Protein AF-A0A291DYF6-F1 (afdb_monomer_lite)

Radius of gyration: 17.43 Å; chains: 1; bounding box: 30×24×54 Å

Secondary structure (DSSP, 8-state):
-PSSPPPPSSTTS---PPP--S--------HHHHHHHHHHHHHHHHHHHHHHHHTTPPP-TT-S-HHHHHHHHH-

Structure (mmCIF, N/CA/C/O backbone):
data_AF-A0A291DYF6-F1
#
_entry.id   AF-A0A291DYF6-F1
#
loop_
_atom_site.group_PDB
_atom_site.id
_atom_site.type_symbol
_atom_site.label_atom_id
_atom_site.label_alt_id
_atom_site.label_comp_id
_atom_site.label_asym_id
_atom_site.label_entity_id
_atom_site.label_seq_id
_atom_site.pdbx_PDB_ins_code
_atom_site.Cartn_x
_atom_site.Cartn_y
_atom_site.Cartn_z
_atom_site.occupancy
_atom_site.B_iso_or_equiv
_atom_site.auth_seq_id
_atom_site.auth_comp_id
_atom_site.auth_asym_id
_atom_site.auth_atom_id
_atom_site.pdbx_PDB_model_num
ATOM 1 N N . MET A 1 1 ? -9.711 5.987 4.577 1.00 88.25 1 MET A N 1
ATOM 2 C CA . MET A 1 1 ? -8.485 5.197 4.291 1.00 88.25 1 MET A CA 1
ATOM 3 C C . MET A 1 1 ? -8.879 3.980 3.476 1.00 88.25 1 MET A C 1
ATOM 5 O O . MET A 1 1 ? -9.801 3.278 3.878 1.00 88.25 1 MET A O 1
ATOM 9 N N . LYS A 1 2 ? -8.212 3.732 2.346 1.00 85.00 2 LYS A N 1
ATOM 10 C CA . LYS A 1 2 ? -8.456 2.520 1.555 1.00 85.00 2 LYS A CA 1
ATOM 11 C C . LYS A 1 2 ? -7.991 1.263 2.305 1.00 85.00 2 LYS A C 1
ATOM 13 O O . LYS A 1 2 ? -7.052 1.376 3.103 1.00 85.00 2 LYS A O 1
ATOM 18 N N . PRO A 1 3 ? -8.578 0.076 2.049 1.00 84.94 3 PRO A N 1
ATOM 19 C CA . PRO A 1 3 ? -7.883 -1.186 2.296 1.00 84.94 3 PRO A CA 1
ATOM 20 C C . PRO A 1 3 ? -6.465 -1.147 1.703 1.00 84.94 3 PRO A C 1
ATOM 22 O O . PRO A 1 3 ? -6.171 -0.284 0.867 1.00 84.94 3 PRO A O 1
ATOM 25 N N . LEU A 1 4 ? -5.579 -2.041 2.159 1.00 91.69 4 LEU A N 1
ATOM 26 C CA . LEU A 1 4 ? -4.216 -2.106 1.622 1.00 91.69 4 LEU A CA 1
ATOM 27 C C . LEU A 1 4 ? -4.288 -2.142 0.091 1.00 91.69 4 LEU A C 1
ATOM 29 O O . LEU A 1 4 ? -4.978 -2.993 -0.461 1.00 91.69 4 LEU A O 1
ATOM 33 N N . ILE A 1 5 ? -3.646 -1.172 -0.558 1.00 90.69 5 ILE A N 1
ATOM 34 C CA . ILE A 1 5 ? -3.700 -1.036 -2.012 1.00 90.69 5 ILE A CA 1
ATOM 35 C C . ILE A 1 5 ? -2.958 -2.224 -2.624 1.00 90.69 5 ILE A C 1
ATOM 37 O O . ILE A 1 5 ? -1.901 -2.623 -2.129 1.00 90.69 5 ILE A O 1
ATOM 41 N N . ASP A 1 6 ? -3.508 -2.786 -3.696 1.00 92.50 6 ASP A N 1
ATOM 42 C CA . ASP A 1 6 ? -2.832 -3.853 -4.422 1.00 92.50 6 ASP A CA 1
ATOM 43 C C . ASP A 1 6 ? -1.559 -3.315 -5.098 1.00 92.50 6 ASP A C 1
ATOM 45 O O . ASP A 1 6 ? -1.549 -2.188 -5.609 1.00 92.50 6 ASP A O 1
ATOM 49 N N . PRO A 1 7 ? -0.469 -4.098 -5.131 1.00 93.00 7 PRO A N 1
ATOM 50 C CA . PRO A 1 7 ? 0.654 -3.815 -6.014 1.00 93.00 7 PRO A CA 1
ATOM 51 C C . PRO A 1 7 ? 0.208 -3.706 -7.481 1.00 93.00 7 PRO A C 1
ATOM 53 O O . PRO A 1 7 ? -0.882 -4.140 -7.858 1.00 93.00 7 PRO A O 1
ATOM 56 N N . ILE A 1 8 ? 1.082 -3.177 -8.338 1.00 91.75 8 ILE A N 1
ATOM 57 C CA . ILE A 1 8 ? 0.891 -3.225 -9.791 1.00 91.75 8 ILE A CA 1
ATOM 58 C C . ILE A 1 8 ? 0.583 -4.664 -10.246 1.00 91.75 8 ILE A C 1
ATOM 60 O O . ILE A 1 8 ? 1.203 -5.615 -9.786 1.00 91.75 8 ILE A O 1
ATOM 64 N N . GLY A 1 9 ? -0.388 -4.832 -11.147 1.00 88.81 9 GLY A N 1
ATOM 65 C CA . GLY A 1 9 ? -0.960 -6.137 -11.516 1.00 88.81 9 GLY A CA 1
ATOM 66 C C . GLY A 1 9 ? -0.092 -7.026 -12.419 1.00 88.81 9 GLY A C 1
ATOM 67 O O . GLY A 1 9 ? -0.621 -7.679 -13.316 1.00 88.81 9 GLY A O 1
ATOM 68 N N . THR A 1 10 ?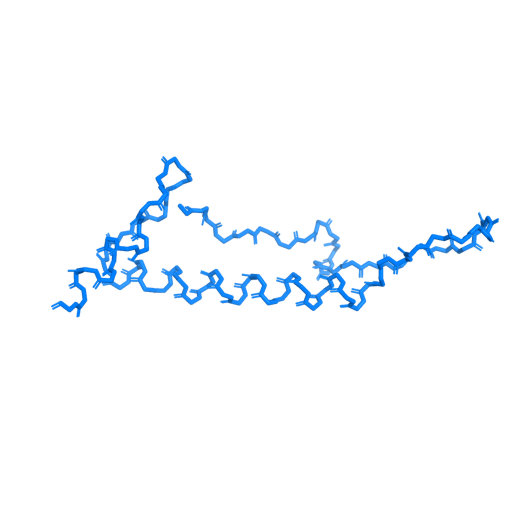 1.227 -7.021 -12.245 1.00 85.75 10 THR A N 1
ATOM 69 C CA . THR A 1 10 ? 2.143 -7.974 -12.887 1.00 85.75 10 THR A CA 1
ATOM 70 C C . THR A 1 10 ? 2.251 -9.256 -12.059 1.00 85.75 10 THR A C 1
ATOM 72 O O . THR A 1 10 ? 1.858 -9.296 -10.894 1.00 85.75 10 THR A O 1
ATOM 75 N N . ALA A 1 11 ? 2.785 -10.329 -12.651 1.00 87.12 11 ALA A N 1
ATOM 76 C CA . ALA A 1 11 ? 2.866 -11.635 -11.990 1.00 87.12 11 ALA A CA 1
ATOM 77 C C . ALA A 1 11 ? 3.675 -11.616 -10.677 1.00 87.12 11 ALA A C 1
ATOM 79 O O . ALA A 1 11 ? 3.386 -12.392 -9.771 1.00 87.12 11 ALA A O 1
ATOM 80 N N . ASP A 1 12 ? 4.672 -10.735 -10.578 1.00 88.69 12 ASP A N 1
ATOM 81 C CA . ASP A 1 12 ? 5.513 -10.534 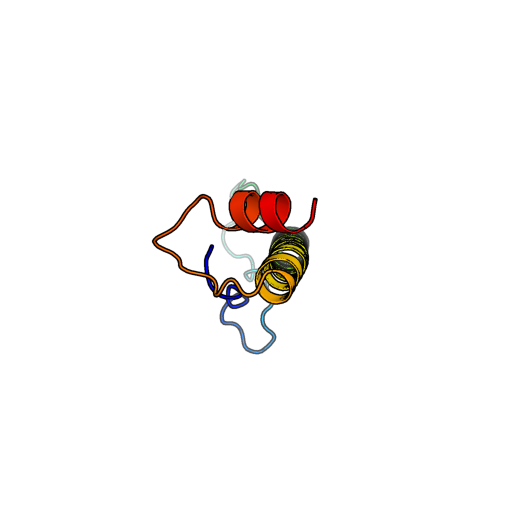-9.395 1.00 88.69 12 ASP A CA 1
ATOM 82 C C . ASP A 1 12 ? 5.147 -9.269 -8.596 1.00 88.69 12 ASP A C 1
ATOM 84 O O . ASP A 1 12 ? 5.781 -8.979 -7.582 1.00 88.69 12 ASP A O 1
ATOM 88 N N . GLY A 1 13 ? 4.134 -8.511 -9.024 1.00 87.69 13 GLY A N 1
ATOM 89 C CA . GLY A 1 13 ? 3.738 -7.268 -8.368 1.00 87.69 13 GLY A CA 1
ATOM 90 C C . GLY A 1 13 ? 4.725 -6.108 -8.549 1.00 87.69 13 GLY A C 1
ATOM 91 O O . GLY A 1 13 ? 4.694 -5.160 -7.757 1.00 87.69 13 GLY A O 1
ATOM 92 N N . LEU A 1 14 ? 5.625 -6.180 -9.537 1.00 88.81 14 LEU A N 1
ATOM 93 C CA . LEU A 1 14 ? 6.648 -5.172 -9.819 1.00 88.81 14 LEU A CA 1
ATOM 94 C C . LEU A 1 14 ? 6.467 -4.514 -11.187 1.00 88.81 14 LEU A C 1
ATOM 96 O O . LEU A 1 14 ? 6.031 -5.127 -12.161 1.00 88.81 14 LEU A O 1
ATOM 100 N N . PHE A 1 15 ? 6.861 -3.247 -11.275 1.00 87.38 15 PHE A N 1
ATOM 101 C CA . PHE A 1 15 ? 7.034 -2.565 -12.549 1.00 87.38 15 PHE A CA 1
ATOM 102 C C . PHE A 1 15 ? 8.243 -3.156 -13.281 1.00 87.38 15 PHE A C 1
ATOM 104 O O . PHE A 1 15 ? 9.292 -3.391 -12.673 1.00 87.38 15 PHE A O 1
ATOM 111 N N . HIS A 1 16 ? 8.122 -3.312 -14.600 1.00 81.06 16 HIS A N 1
ATOM 112 C CA . HIS A 1 16 ? 9.202 -3.717 -15.505 1.00 81.06 16 HIS A CA 1
ATOM 113 C C . HIS A 1 16 ? 9.374 -2.675 -16.617 1.00 81.06 16 HIS A C 1
ATOM 115 O O . HIS A 1 16 ? 8.437 -1.963 -16.976 1.00 81.06 16 HIS A O 1
ATOM 121 N N . GLY A 1 17 ? 10.589 -2.543 -17.150 1.00 75.31 17 GLY A N 1
ATOM 122 C CA . GLY A 1 17 ? 10.880 -1.579 -18.216 1.00 75.31 17 GLY A CA 1
ATOM 123 C C . GLY A 1 17 ? 10.342 -2.044 -19.572 1.00 75.31 17 GLY A C 1
ATOM 124 O O . GLY A 1 17 ? 10.272 -3.244 -19.833 1.00 75.31 17 GLY A O 1
ATOM 125 N N . LYS A 1 18 ? 9.999 -1.104 -20.464 1.00 64.44 18 LYS A N 1
ATOM 126 C CA . LYS A 1 18 ? 9.732 -1.414 -21.881 1.00 64.44 18 LYS A CA 1
ATOM 127 C C . LYS A 1 18 ? 11.034 -1.710 -22.634 1.00 64.44 18 LYS A C 1
ATOM 129 O O . LYS A 1 18 ? 12.059 -1.084 -22.379 1.00 64.44 18 LYS A O 1
ATOM 134 N N . ASN A 1 19 ? 10.948 -2.599 -23.623 1.00 56.03 19 ASN A N 1
ATOM 135 C CA . ASN A 1 19 ? 11.956 -2.746 -24.673 1.00 56.03 19 ASN A CA 1
ATOM 136 C C . ASN A 1 19 ? 11.936 -1.499 -25.587 1.00 56.03 19 ASN A C 1
ATOM 138 O O . ASN A 1 19 ? 10.865 -1.024 -25.970 1.00 56.03 19 ASN A O 1
ATOM 142 N N . THR A 1 20 ? 13.103 -0.931 -25.883 1.00 61.47 20 THR A N 1
ATOM 143 C CA . THR A 1 20 ? 13.282 0.423 -26.426 1.00 61.47 20 THR A CA 1
ATOM 144 C C . THR A 1 20 ? 13.359 0.452 -27.958 1.00 61.47 20 THR A C 1
ATOM 146 O O . THR A 1 20 ? 14.414 0.199 -28.533 1.00 61.47 20 THR A O 1
ATOM 149 N N . GLN A 1 21 ? 12.271 0.844 -28.625 1.00 52.91 21 GLN A N 1
ATOM 150 C CA . GLN A 1 21 ? 12.236 1.238 -30.042 1.00 52.91 21 GLN A CA 1
ATOM 151 C C . GLN A 1 21 ? 11.524 2.592 -30.153 1.00 52.91 21 GLN A C 1
ATOM 153 O O . GLN A 1 21 ? 10.317 2.577 -30.313 1.00 52.91 21 GLN A O 1
ATOM 158 N N .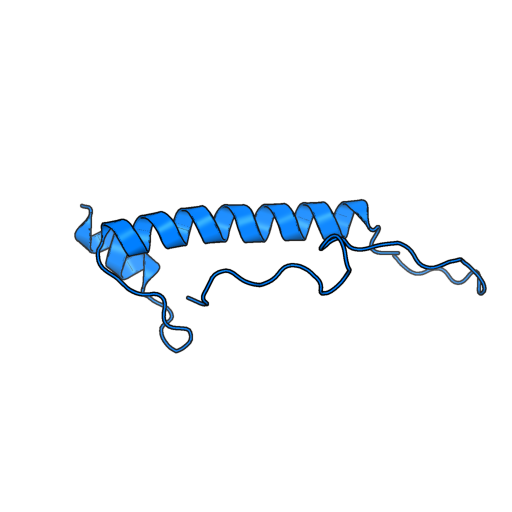 THR A 1 22 ? 12.214 3.733 -30.016 1.00 61.28 22 THR A N 1
ATOM 159 C CA . THR A 1 22 ? 11.779 5.047 -30.580 1.00 61.28 22 THR A CA 1
ATOM 160 C C . THR A 1 22 ? 12.800 6.171 -30.360 1.00 61.28 22 THR A C 1
ATOM 162 O O . THR A 1 22 ? 12.923 7.031 -31.220 1.00 61.28 22 THR A O 1
ATOM 165 N N . GLY A 1 23 ? 13.567 6.174 -29.262 1.00 55.38 23 GLY A N 1
ATOM 166 C CA . GLY A 1 23 ? 14.697 7.105 -29.079 1.00 55.38 23 GLY A CA 1
ATOM 167 C C . GLY A 1 23 ? 14.360 8.570 -28.741 1.00 55.38 23 GLY A C 1
ATOM 168 O O . GLY A 1 23 ? 15.254 9.409 -28.812 1.00 55.38 23 GLY A O 1
ATOM 169 N N . GLU A 1 24 ? 13.125 8.905 -28.356 1.00 48.62 24 GLU A N 1
ATOM 170 C CA . GLU A 1 24 ? 12.765 10.264 -27.909 1.00 48.62 24 GLU A CA 1
ATOM 171 C C . GLU A 1 24 ? 13.178 10.548 -26.447 1.00 48.62 24 GLU A C 1
ATOM 173 O O . GLU A 1 24 ? 13.164 9.655 -25.594 1.00 48.62 24 GLU A O 1
ATOM 178 N N . LEU A 1 25 ? 13.511 11.812 -26.137 1.00 46.97 25 LEU A N 1
ATOM 179 C CA . LEU A 1 25 ? 13.790 12.283 -24.774 1.00 46.97 25 LEU A CA 1
ATOM 180 C C . LEU A 1 25 ? 12.492 12.356 -23.957 1.00 46.97 25 LEU A C 1
ATOM 182 O O . LEU A 1 25 ? 11.780 13.357 -23.974 1.00 46.97 25 LEU A O 1
ATOM 186 N N . ALA A 1 26 ? 12.216 11.304 -23.195 1.00 49.09 26 ALA A N 1
ATOM 187 C CA . ALA A 1 26 ? 11.257 11.319 -22.098 1.00 49.09 26 ALA A CA 1
ATOM 188 C C . ALA A 1 26 ? 12.006 11.132 -20.771 1.00 49.09 26 ALA A C 1
ATOM 190 O O . ALA A 1 26 ? 12.969 10.366 -20.703 1.00 49.09 26 ALA A O 1
ATOM 191 N N . THR A 1 27 ? 11.557 11.778 -19.689 1.00 54.47 27 THR A N 1
ATOM 192 C CA . THR A 1 27 ? 11.972 11.379 -18.335 1.00 54.47 27 THR A CA 1
ATOM 193 C C . THR A 1 27 ? 11.370 10.003 -18.062 1.00 54.47 27 THR A C 1
ATOM 195 O O . THR A 1 27 ? 10.214 9.884 -17.660 1.00 54.47 27 THR A O 1
ATOM 198 N N . ILE A 1 28 ? 12.128 8.947 -18.353 1.00 68.75 28 ILE A N 1
ATOM 199 C CA . ILE A 1 28 ? 11.686 7.569 -18.151 1.00 68.75 28 ILE A CA 1
ATOM 200 C C . ILE A 1 28 ? 11.591 7.325 -16.644 1.00 68.75 28 ILE A C 1
ATOM 202 O O . ILE A 1 28 ? 12.600 7.329 -15.936 1.00 68.75 28 ILE A O 1
ATOM 206 N N . VAL A 1 29 ? 10.378 7.081 -16.145 1.00 76.25 29 VAL A N 1
ATOM 207 C CA . VAL A 1 29 ? 10.195 6.523 -14.804 1.00 76.25 29 VAL A CA 1
ATOM 208 C C . VAL A 1 29 ? 10.776 5.114 -14.823 1.00 76.25 29 VAL A C 1
ATOM 210 O O . VAL A 1 29 ? 10.238 4.213 -15.467 1.00 76.25 29 VAL A O 1
ATOM 213 N N . THR A 1 30 ? 11.917 4.931 -14.160 1.00 84.69 30 THR A N 1
ATOM 214 C CA . THR A 1 30 ? 12.570 3.622 -14.125 1.00 84.69 30 THR A CA 1
ATOM 215 C C . THR A 1 30 ? 11.751 2.642 -13.280 1.00 84.69 30 THR A C 1
ATOM 217 O O . THR A 1 30 ? 11.144 3.052 -12.285 1.00 84.69 30 THR A O 1
ATOM 220 N N . PRO A 1 31 ? 11.782 1.335 -13.603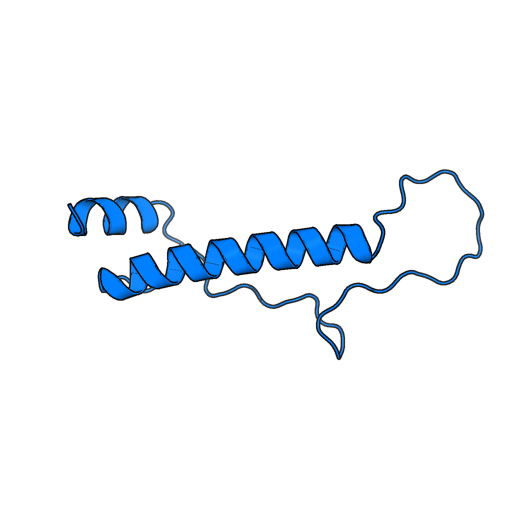 1.00 87.38 31 PRO A N 1
ATOM 221 C CA . PRO A 1 31 ? 11.195 0.297 -12.760 1.00 87.38 31 PRO A CA 1
ATOM 222 C C . PRO A 1 31 ? 11.635 0.397 -11.302 1.00 87.38 31 PRO A C 1
ATOM 224 O O . PRO A 1 31 ? 10.808 0.295 -10.405 1.00 87.38 31 PRO A O 1
ATOM 227 N N . LYS A 1 32 ? 12.923 0.683 -11.059 1.00 89.44 32 LYS A N 1
ATOM 228 C CA . LYS A 1 32 ? 13.447 0.895 -9.708 1.00 89.44 32 LYS A CA 1
ATOM 229 C C . LYS A 1 32 ? 12.715 2.030 -8.994 1.00 89.44 32 LYS A C 1
ATOM 231 O O . LYS A 1 32 ? 12.208 1.814 -7.903 1.00 89.44 32 LYS A O 1
ATOM 236 N N . TYR A 1 33 ? 12.633 3.209 -9.608 1.00 90.81 33 TYR A N 1
ATOM 237 C CA . TYR A 1 33 ? 11.955 4.348 -8.991 1.00 90.81 33 TYR A CA 1
ATOM 238 C C . TYR A 1 33 ? 10.478 4.039 -8.704 1.00 90.81 33 TYR A C 1
ATOM 240 O O . TYR A 1 33 ? 9.994 4.329 -7.612 1.00 90.81 33 TYR A O 1
ATOM 248 N N . ALA A 1 34 ? 9.765 3.420 -9.650 1.00 91.50 34 ALA A N 1
ATOM 249 C CA . ALA A 1 34 ? 8.360 3.058 -9.464 1.00 91.50 34 ALA A CA 1
ATOM 250 C C . ALA A 1 34 ? 8.168 2.022 -8.340 1.00 91.50 34 ALA A C 1
ATOM 252 O O . ALA A 1 34 ? 7.306 2.201 -7.480 1.00 91.50 34 ALA A O 1
ATOM 253 N N . ASN A 1 35 ? 9.008 0.985 -8.304 1.00 94.19 35 ASN A N 1
ATOM 254 C CA . ASN A 1 35 ? 8.972 -0.054 -7.275 1.00 94.19 35 ASN A CA 1
ATOM 255 C C . ASN A 1 35 ? 9.329 0.497 -5.886 1.00 94.19 35 ASN A C 1
ATOM 257 O O . ASN A 1 35 ? 8.651 0.158 -4.920 1.00 94.19 35 ASN A O 1
ATOM 261 N N . ASP A 1 36 ? 10.325 1.383 -5.780 1.00 96.12 36 ASP A N 1
ATOM 262 C CA . ASP A 1 36 ? 10.697 2.026 -4.513 1.00 96.12 36 ASP A CA 1
ATOM 263 C C . ASP A 1 36 ? 9.539 2.882 -3.966 1.00 96.12 36 ASP A C 1
ATOM 265 O O . ASP A 1 36 ? 9.214 2.809 -2.780 1.00 96.12 36 ASP A O 1
ATOM 269 N N . ASN A 1 37 ? 8.865 3.652 -4.829 1.00 95.94 37 ASN A N 1
ATOM 270 C CA . ASN A 1 37 ? 7.705 4.458 -4.433 1.00 95.94 37 ASN A CA 1
ATOM 271 C C . ASN A 1 37 ? 6.504 3.587 -4.038 1.00 95.94 37 ASN A C 1
ATOM 273 O O . ASN A 1 37 ? 5.856 3.861 -3.027 1.00 95.94 37 ASN A O 1
ATOM 277 N N . GLN A 1 38 ? 6.223 2.518 -4.792 1.00 96.12 38 GLN A N 1
ATOM 278 C CA . GLN A 1 38 ? 5.181 1.554 -4.433 1.00 96.12 38 GLN A CA 1
ATOM 279 C C . GLN A 1 38 ? 5.479 0.911 -3.072 1.00 96.12 38 GLN A C 1
ATOM 281 O O . GLN A 1 38 ? 4.601 0.858 -2.212 1.00 96.12 38 GLN A O 1
ATOM 286 N N . ALA A 1 39 ? 6.718 0.467 -2.842 1.00 96.88 39 ALA A N 1
ATOM 287 C CA . ALA A 1 39 ? 7.130 -0.132 -1.577 1.00 96.88 39 ALA A CA 1
ATOM 288 C C . ALA A 1 39 ? 6.974 0.847 -0.404 1.00 96.88 39 ALA A C 1
ATOM 290 O O . ALA A 1 39 ? 6.399 0.475 0.620 1.00 96.88 39 ALA A O 1
ATOM 291 N N . ALA A 1 40 ? 7.411 2.100 -0.567 1.00 97.81 40 ALA A N 1
ATOM 292 C CA . ALA A 1 40 ? 7.257 3.141 0.447 1.00 97.81 40 ALA A CA 1
ATOM 293 C C . ALA A 1 40 ? 5.779 3.406 0.773 1.00 97.81 40 ALA A C 1
ATOM 295 O O . ALA A 1 40 ? 5.391 3.376 1.941 1.00 97.81 40 ALA A O 1
ATOM 296 N N . MET A 1 41 ? 4.934 3.579 -0.250 1.00 96.19 41 MET A N 1
ATOM 297 C CA . MET A 1 41 ? 3.501 3.823 -0.070 1.00 96.19 41 MET A CA 1
ATOM 298 C C . MET A 1 41 ? 2.816 2.666 0.664 1.00 96.19 41 MET A C 1
ATOM 300 O O . MET A 1 41 ? 2.096 2.892 1.638 1.00 96.19 41 MET A O 1
ATOM 304 N N . LEU A 1 42 ? 3.074 1.424 0.243 1.00 96.81 42 LEU A N 1
ATOM 305 C CA . LEU A 1 42 ? 2.508 0.241 0.890 1.00 96.81 42 LEU A CA 1
ATOM 306 C C . LEU A 1 42 ? 3.025 0.076 2.324 1.00 96.81 42 LEU A C 1
ATOM 308 O O . LEU A 1 42 ? 2.263 -0.323 3.202 1.00 96.81 42 LEU A O 1
ATOM 312 N N . SER A 1 43 ? 4.299 0.382 2.585 1.00 97.94 43 SER A N 1
ATOM 313 C CA . SER A 1 43 ? 4.872 0.346 3.935 1.00 97.94 43 SER A CA 1
ATOM 314 C C . SER A 1 43 ? 4.168 1.335 4.862 1.00 97.94 43 SER A C 1
ATOM 316 O O . SER A 1 43 ? 3.665 0.943 5.913 1.00 97.94 43 SER A O 1
ATOM 318 N N . THR A 1 44 ? 4.053 2.601 4.455 1.00 97.19 44 THR A N 1
ATOM 319 C CA . THR A 1 44 ? 3.355 3.626 5.243 1.00 97.19 44 THR A CA 1
ATOM 320 C C . THR A 1 44 ? 1.879 3.284 5.438 1.00 97.19 44 THR A C 1
ATOM 322 O O . THR A 1 44 ? 1.342 3.464 6.530 1.00 97.19 44 THR A O 1
ATOM 325 N N . GLN A 1 45 ? 1.207 2.747 4.414 1.00 96.25 45 GLN A N 1
ATOM 326 C CA . GLN A 1 45 ? -0.191 2.345 4.548 1.00 96.25 45 GLN A CA 1
ATOM 327 C C . GLN A 1 45 ? -0.357 1.220 5.580 1.00 96.25 45 GLN A C 1
ATOM 329 O O . GLN A 1 45 ? -1.280 1.288 6.388 1.00 96.25 45 GLN A O 1
ATOM 334 N N . ARG A 1 46 ? 0.539 0.221 5.613 1.00 97.12 46 ARG A N 1
ATOM 335 C CA . ARG A 1 46 ? 0.504 -0.866 6.613 1.00 97.12 46 ARG A CA 1
ATOM 336 C C . ARG A 1 46 ? 0.665 -0.357 8.045 1.00 97.12 46 ARG A C 1
ATOM 338 O O . ARG A 1 46 ? -0.093 -0.784 8.916 1.00 97.12 46 ARG A O 1
ATOM 345 N N . GLU A 1 47 ? 1.586 0.574 8.280 1.00 97.38 47 GLU A N 1
ATOM 346 C CA . GLU A 1 47 ? 1.764 1.227 9.588 1.00 97.38 47 GLU A CA 1
ATOM 347 C C . GLU A 1 47 ? 0.465 1.910 10.044 1.00 97.38 47 GLU A C 1
ATOM 349 O O . GLU A 1 47 ? -0.048 1.650 11.133 1.00 97.38 47 GLU A O 1
ATOM 354 N N . ILE A 1 48 ? -0.150 2.711 9.168 1.00 96.12 48 ILE A N 1
ATOM 355 C CA . ILE A 1 48 ? -1.403 3.400 9.497 1.00 96.12 48 ILE A CA 1
ATOM 356 C C . ILE A 1 48 ? -2.539 2.395 9.737 1.00 96.12 48 ILE A C 1
ATOM 358 O O . ILE A 1 48 ? -3.283 2.526 10.707 1.00 96.12 48 ILE A O 1
ATOM 362 N N . LEU A 1 49 ? -2.676 1.368 8.894 1.00 96.06 49 LEU A N 1
ATOM 363 C CA . LEU A 1 49 ? -3.688 0.318 9.067 1.00 96.06 49 LEU A CA 1
ATOM 364 C C . LEU A 1 49 ? -3.527 -0.430 10.400 1.00 96.06 49 LEU A C 1
ATOM 366 O O . LEU A 1 49 ? -4.530 -0.799 11.015 1.00 96.06 49 LEU A O 1
ATOM 370 N N . THR A 1 50 ? -2.292 -0.605 10.869 1.00 96.50 50 THR A N 1
ATOM 371 C CA . THR A 1 50 ? -1.991 -1.215 12.171 1.00 96.50 50 THR A CA 1
ATOM 372 C C . THR A 1 50 ? -2.514 -0.345 13.313 1.00 96.50 50 THR A C 1
ATOM 374 O O . THR A 1 50 ? -3.214 -0.847 14.192 1.00 96.50 50 THR A O 1
ATOM 377 N N . ILE A 1 51 ? -2.283 0.971 13.256 1.00 96.50 51 ILE A N 1
ATOM 378 C CA . ILE A 1 51 ? -2.798 1.935 14.246 1.00 96.50 51 ILE A CA 1
ATOM 379 C C . ILE A 1 51 ? -4.334 1.963 14.248 1.00 96.50 51 ILE A C 1
ATOM 381 O O . ILE A 1 51 ? -4.960 1.907 15.306 1.00 96.50 51 ILE A O 1
ATOM 385 N N . LEU A 1 52 ? -4.963 1.994 13.068 1.00 96.31 52 LEU A N 1
ATOM 386 C CA . LEU A 1 52 ? -6.425 1.922 12.934 1.00 96.31 52 LEU A CA 1
ATOM 387 C C . LEU A 1 52 ? -6.984 0.644 13.573 1.00 96.31 52 LEU A C 1
ATOM 389 O O . LEU A 1 52 ? -7.952 0.707 14.332 1.00 96.31 52 L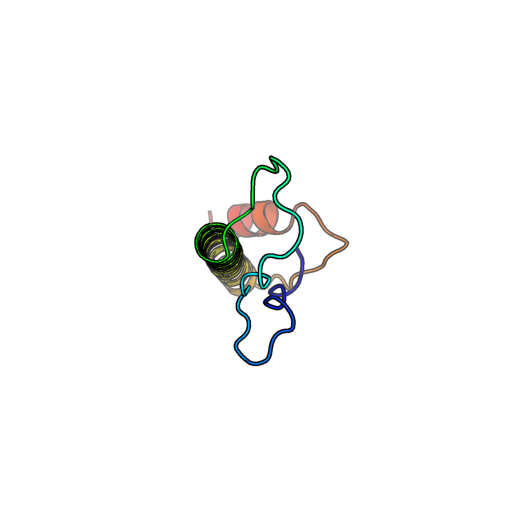EU A O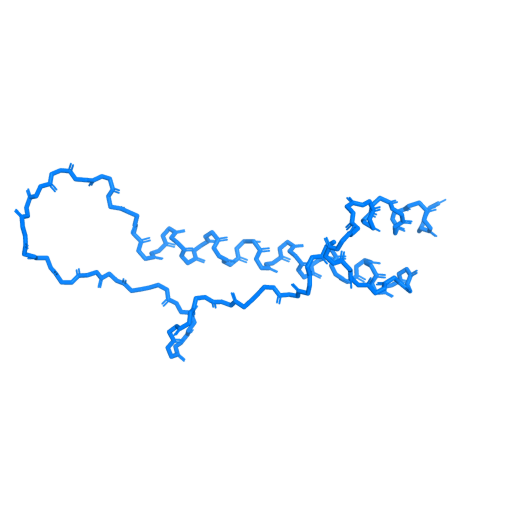 1
ATOM 393 N N . THR A 1 53 ? -6.351 -0.498 13.298 1.00 95.25 53 THR A N 1
ATOM 394 C CA . THR A 1 53 ? -6.754 -1.802 13.840 1.00 95.25 53 THR A CA 1
ATOM 395 C C . THR A 1 53 ? -6.636 -1.829 15.362 1.00 95.25 53 THR A C 1
ATOM 397 O O . THR A 1 53 ? -7.582 -2.243 16.031 1.00 95.25 53 THR A O 1
ATOM 400 N N . ALA A 1 54 ? -5.533 -1.318 15.919 1.00 96.12 54 ALA A N 1
ATOM 401 C CA . ALA A 1 54 ? -5.341 -1.199 17.365 1.00 96.12 54 ALA A CA 1
ATOM 402 C C . ALA A 1 54 ? -6.407 -0.306 18.031 1.00 96.12 54 ALA A C 1
ATOM 404 O O . ALA A 1 54 ? -6.841 -0.587 19.145 1.00 96.12 54 ALA A O 1
ATOM 405 N N . ALA A 1 55 ? -6.893 0.723 17.329 1.00 96.06 55 ALA A N 1
ATOM 406 C CA . ALA A 1 55 ? -7.986 1.589 17.779 1.00 96.06 55 ALA A CA 1
ATOM 407 C C . ALA A 1 55 ? -9.402 1.013 17.526 1.00 96.06 55 ALA A C 1
ATOM 409 O O . ALA A 1 55 ? -10.404 1.700 17.768 1.00 96.06 55 ALA A O 1
ATOM 410 N N . GLY A 1 56 ? -9.509 -0.216 17.002 1.00 95.94 56 GLY A N 1
ATOM 411 C CA . GLY A 1 56 ? -10.777 -0.870 16.659 1.00 95.94 56 GLY A CA 1
ATOM 412 C C . GLY A 1 56 ? -11.511 -0.236 15.471 1.00 95.94 56 GLY A C 1
ATOM 413 O O . GLY A 1 56 ? -12.724 -0.392 15.335 1.00 95.94 56 GLY A O 1
ATOM 414 N N . ILE A 1 57 ? -10.806 0.515 14.622 1.00 95.75 57 ILE A N 1
ATOM 415 C CA . ILE A 1 57 ? -11.371 1.227 13.473 1.00 95.75 57 ILE A CA 1
ATOM 416 C C . ILE A 1 57 ? -11.112 0.417 12.204 1.00 95.75 57 ILE A C 1
ATOM 418 O O . ILE A 1 57 ? -9.969 0.188 11.815 1.00 95.75 57 ILE A O 1
ATOM 422 N N . LYS A 1 58 ? -12.183 0.028 11.505 1.00 94.00 58 LYS A N 1
ATOM 423 C CA . LYS A 1 58 ? -12.071 -0.580 10.173 1.00 94.00 58 LYS A CA 1
ATOM 424 C C . LYS A 1 58 ? -11.827 0.503 9.111 1.00 94.00 58 LYS A C 1
ATOM 426 O O . LYS A 1 58 ? -12.547 1.503 9.122 1.00 94.00 58 LYS A O 1
ATOM 431 N N . PRO A 1 59 ? -10.868 0.329 8.185 1.00 92.94 59 PRO A N 1
ATOM 432 C CA . PRO A 1 59 ? -10.649 1.263 7.079 1.00 92.94 59 PRO A CA 1
ATOM 433 C C . PRO A 1 59 ? -11.914 1.446 6.234 1.00 92.94 59 PRO A C 1
ATOM 435 O O . PRO A 1 59 ? -12.614 0.479 5.943 1.00 92.94 59 PRO A O 1
ATOM 438 N N . ASN A 1 60 ? -12.203 2.688 5.853 1.00 92.81 60 ASN A N 1
ATOM 439 C CA . ASN A 1 60 ? -13.324 3.058 4.998 1.00 92.81 60 ASN A CA 1
ATOM 440 C C . ASN A 1 60 ? -12.862 4.118 3.992 1.00 92.81 60 ASN A C 1
ATOM 442 O O . ASN A 1 60 ? -12.395 5.193 4.374 1.00 92.81 60 ASN A O 1
ATOM 446 N N . GLU A 1 61 ? -12.994 3.835 2.697 1.00 90.88 61 GLU A N 1
ATOM 447 C CA . GLU A 1 61 ? -12.565 4.761 1.644 1.00 90.88 61 GLU A CA 1
ATOM 448 C C . GLU A 1 61 ? -13.345 6.078 1.669 1.00 90.88 61 GLU A C 1
ATOM 450 O O . GLU A 1 61 ? -12.781 7.120 1.357 1.00 90.88 61 GLU A O 1
ATOM 455 N N . ALA A 1 62 ? -14.611 6.041 2.094 1.00 94.31 62 ALA A N 1
ATOM 456 C CA . ALA A 1 62 ? -15.475 7.215 2.170 1.00 94.31 62 ALA A CA 1
ATOM 457 C C . ALA A 1 62 ? -15.158 8.132 3.368 1.00 94.31 62 ALA A C 1
ATOM 459 O O . ALA A 1 62 ? -15.811 9.158 3.550 1.00 94.31 62 ALA A O 1
ATOM 460 N N . THR A 1 63 ? -14.188 7.767 4.212 1.00 92.38 63 THR A N 1
ATOM 461 C CA . THR A 1 63 ? -13.845 8.500 5.435 1.00 92.38 63 THR A CA 1
ATOM 462 C C . THR A 1 63 ? -12.380 8.942 5.423 1.00 92.38 63 THR A C 1
ATOM 464 O O . THR A 1 63 ? -11.464 8.127 5.265 1.00 92.38 63 THR A O 1
ATOM 467 N N . ASN A 1 64 ? -12.147 10.238 5.652 1.00 92.50 64 ASN A N 1
ATOM 468 C CA . ASN A 1 64 ? -10.832 10.873 5.484 1.00 92.50 64 ASN A CA 1
ATOM 469 C C . ASN A 1 64 ? -10.134 11.260 6.800 1.00 92.50 64 ASN A C 1
ATOM 471 O O . ASN A 1 64 ? -9.002 11.728 6.771 1.00 92.50 64 ASN A O 1
ATOM 475 N N . ASP A 1 65 ? -10.758 11.031 7.955 1.00 96.19 65 ASP A N 1
ATOM 476 C CA . ASP A 1 65 ? -10.248 11.416 9.282 1.00 96.19 65 ASP A CA 1
ATOM 477 C C . ASP A 1 65 ? -9.963 10.214 10.202 1.00 96.19 65 ASP A C 1
ATOM 479 O O . ASP A 1 65 ? -9.672 10.375 11.388 1.00 96.19 65 ASP A O 1
ATOM 483 N N . GLN A 1 66 ? -10.018 8.991 9.667 1.00 96.25 66 GLN A N 1
ATOM 484 C CA . GLN A 1 66 ? -9.898 7.761 10.457 1.00 96.25 66 GLN A CA 1
ATOM 485 C C . GLN A 1 66 ? -8.566 7.654 11.201 1.00 96.25 66 GLN A C 1
ATOM 487 O O . GLN A 1 66 ? -8.534 7.169 12.328 1.00 96.25 66 GLN A O 1
ATOM 492 N N . PHE A 1 67 ? -7.472 8.121 10.590 1.00 96.31 67 PHE A N 1
ATOM 493 C CA . PHE A 1 67 ? -6.160 8.124 11.233 1.00 96.31 67 PHE A CA 1
ATOM 494 C C . PHE A 1 67 ? -6.108 9.103 12.403 1.00 96.31 67 PHE A C 1
ATOM 496 O O . PHE A 1 67 ? -5.716 8.719 13.500 1.00 96.31 67 PHE A O 1
ATOM 503 N N . LEU A 1 68 ? -6.602 10.329 12.215 1.00 96.69 68 LEU A N 1
ATOM 504 C CA . LEU A 1 68 ? -6.709 11.296 13.306 1.00 96.69 68 LEU A CA 1
ATOM 505 C C . LEU A 1 68 ? -7.611 10.771 14.433 1.00 96.69 68 LEU A C 1
ATOM 507 O O . LEU A 1 68 ? -7.279 10.913 15.606 1.00 96.69 68 LEU A O 1
ATOM 511 N N . THR A 1 69 ? -8.731 10.141 14.080 1.00 97.31 69 THR A N 1
ATOM 512 C CA . THR A 1 69 ? -9.640 9.502 15.039 1.00 97.31 69 THR A CA 1
ATOM 513 C C . THR A 1 69 ? -8.944 8.393 15.825 1.00 97.31 69 THR A C 1
ATOM 515 O O . THR A 1 69 ? -9.136 8.305 17.034 1.00 97.31 69 THR A O 1
ATOM 518 N N . ALA A 1 70 ? -8.121 7.569 15.170 1.00 97.00 70 ALA A N 1
ATOM 519 C CA . ALA A 1 70 ? -7.339 6.534 15.841 1.00 97.00 70 ALA A CA 1
ATOM 520 C C . ALA A 1 70 ? -6.335 7.146 16.828 1.00 97.00 70 ALA A C 1
ATOM 522 O O . ALA A 1 70 ? -6.319 6.757 17.990 1.00 97.00 70 ALA A O 1
ATOM 523 N N . LEU A 1 71 ? -5.578 8.164 16.402 1.00 96.38 71 LEU A N 1
ATOM 524 C CA . LEU A 1 71 ? -4.605 8.850 17.260 1.00 96.38 71 LEU A CA 1
ATOM 525 C C . LEU A 1 71 ? -5.257 9.461 18.508 1.00 96.38 71 LEU A C 1
ATOM 527 O O . LEU A 1 71 ? -4.738 9.294 19.604 1.00 96.38 71 LEU A O 1
ATOM 531 N N . LYS A 1 72 ? -6.424 10.099 18.360 1.00 96.69 72 LYS A N 1
ATOM 532 C CA . LYS A 1 72 ? -7.200 10.668 19.479 1.00 96.69 72 LYS A CA 1
ATOM 533 C C . LYS A 1 72 ? -7.761 9.632 20.460 1.00 96.69 72 LYS A C 1
ATOM 535 O O . LYS A 1 72 ? -8.255 10.016 21.509 1.00 96.69 72 LYS A O 1
ATOM 540 N N . LYS A 1 73 ? -7.795 8.347 20.095 1.00 94.69 73 LYS A N 1
ATOM 541 C CA . LYS A 1 73 ? -8.201 7.260 21.001 1.00 94.69 73 LYS A CA 1
ATOM 542 C C . LYS A 1 73 ? -7.016 6.639 21.739 1.00 94.69 73 LYS A C 1
ATOM 544 O O . LYS A 1 73 ? -7.230 5.954 22.733 1.00 94.69 73 LYS A O 1
ATOM 549 N N . SER A 1 74 ? -5.802 6.804 21.216 1.00 87.25 74 SER A N 1
ATOM 550 C CA . SER A 1 74 ? -4.581 6.200 21.760 1.00 87.25 74 SER A CA 1
ATOM 551 C C . SER A 1 74 ? -3.878 7.068 22.807 1.00 87.25 74 SER A C 1
ATOM 553 O O . SER A 1 74 ? -3.037 6.548 23.537 1.00 87.25 74 SER A O 1
ATOM 555 N N . PHE A 1 75 ? -4.221 8.354 22.882 1.00 81.38 75 PHE A N 1
ATOM 556 C CA . PHE A 1 75 ? -3.725 9.339 23.845 1.00 81.38 75 PHE A CA 1
ATOM 557 C C . PHE A 1 75 ? -4.903 10.151 24.380 1.00 81.38 75 PHE A C 1
ATOM 559 O O . PHE A 1 75 ? -4.818 10.602 25.542 1.00 81.38 75 PHE A O 1
#

Sequence (75 aa):
MKPLIDPIGTADGLFHGKNTQTGELATIVTPKYANDNQAAMLSTQREILTILTAAGIKPNEATNDQFLTALKKSF

Foldseek 3Di:
DDDQDQADPDPVSFDDDDDDDDPDDDPDCHSVNVRVVSVVVSVVVVVLCVLLVVQVHDDDPVDDCSSVVSVVSVD

Organism: NCBI:txid158822

pLDDT: mean 87.07, std 13.87, range [46.97, 97.94]